Protein AF-0000000069113591 (afdb_homodimer)

pLDDT: mean 89.25, std 9.92, range [49.88, 97.75]

Solvent-accessible surface area (backbone atoms only — not comparable to full-atom values): 6101 Å² total; per-residue (Å²): 109,70,57,56,50,49,33,62,69,45,18,40,55,49,8,48,54,24,32,52,50,29,36,71,48,26,40,52,32,52,78,34,72,79,38,37,57,54,38,52,55,23,51,54,31,30,42,34,22,32,51,41,34,36,21,56,71,70,66,40,67,93,77,110,70,58,56,50,49,33,62,68,45,18,37,55,49,9,47,55,25,31,52,50,30,38,72,48,24,39,52,32,52,77,35,72,79,37,38,57,53,38,53,54,23,52,54,32,32,42,32,22,32,51,41,35,36,23,54,71,70,67,40,69,92,76

Foldseek 3Di:
DVLVVCCVVPLPVQLVVLVVVLVVQVVVVVVDVVVVVVNVVSVVSNCSSVVSVVCVVVVNPVD/DVLVVCCVVPVPVQLVVLVVCLVVQVVVVVPDVVSVVVNVVSVVSNCSSVVSVVCVVVVNPVD

Sequence (126 aa):
VMWAVILIVFGWPIGLICALFYCLLSPCAACCHGCTELINLLDRGVKLPLTCSQNMVTGKSMCVMWAVILIVFGWPIGLICALFYCLLSPCAACCHGCTELINLLDRGVKLPLTCSQNMVTGKSMC

Radius of gyration: 15.33 Å; Cα contacts (8 Å, |Δi|>4): 180; chains: 2; bounding box: 19×41×36 Å

Secondary structure (DSSP, 8-state):
-HHHHHIIIIIHHHHHHHHHHHHHHHHHHTT-HHHHHHHHHHHHHHTHHHHHHHHHHHT-TT-/-HHHHHIIIIIHHHHHHHHHHHHHHHHHHTT-HHHHHHHHHHHHHHTHHHHHHHHHHHT-TT-

Organism: Magallana gigas (NCBI:txid29159)

Structure (mmCIF, N/CA/C/O backbone):
data_AF-0000000069113591-model_v1
#
loop_
_entity.id
_entity.type
_entity.pdbx_description
1 polymer Caveolin
#
loop_
_atom_site.group_PDB
_atom_site.id
_atom_site.type_symbol
_atom_site.label_atom_id
_atom_site.label_alt_id
_atom_site.label_comp_id
_atom_site.label_asym_id
_atom_site.label_entity_id
_atom_site.label_seq_id
_atom_site.pdbx_PDB_ins_code
_atom_site.Cartn_x
_atom_site.Cartn_y
_atom_site.Cartn_z
_atom_site.occupancy
_atom_site.B_iso_or_equiv
_atom_site.auth_seq_id
_atom_site.auth_comp_id
_atom_site.auth_asym_id
_atom_site.auth_atom_id
_atom_site.pdbx_PDB_model_num
ATOM 1 N N 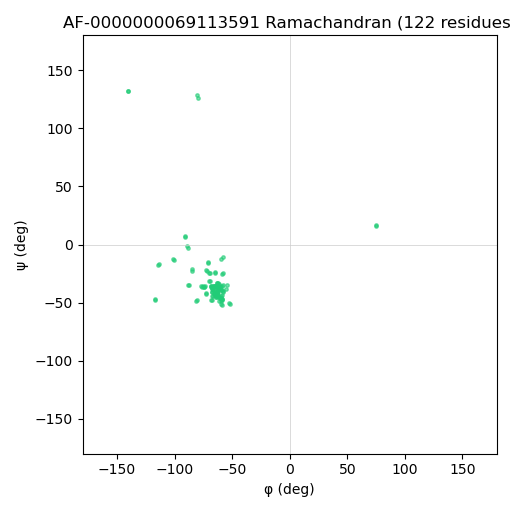. VAL A 1 1 ? 2.186 -20.766 -14.375 1 70.69 1 VAL A N 1
ATOM 2 C CA . VAL A 1 1 ? 3.531 -20.25 -14.633 1 70.69 1 VAL A CA 1
ATOM 3 C C . VAL A 1 1 ? 3.451 -18.844 -15.203 1 70.69 1 VAL A C 1
ATOM 5 O O . VAL A 1 1 ? 4.133 -17.938 -14.719 1 70.69 1 VAL A O 1
ATOM 8 N N . MET A 1 2 ? 2.619 -18.688 -16.281 1 74.88 2 MET A N 1
ATOM 9 C CA . MET A 1 2 ? 2.543 -17.391 -16.938 1 74.88 2 MET A CA 1
ATOM 10 C C . MET A 1 2 ? 2.119 -16.297 -15.961 1 74.88 2 MET A C 1
ATOM 12 O O . MET A 1 2 ? 2.672 -15.195 -15.977 1 74.88 2 MET A O 1
ATOM 16 N N . TRP A 1 3 ? 1.31 -16.656 -15.102 1 76.38 3 TRP A N 1
ATOM 17 C CA . TRP A 1 3 ? 0.783 -15.68 -14.156 1 76.38 3 TRP A CA 1
ATOM 18 C C . TRP A 1 3 ? 1.86 -15.234 -13.172 1 76.38 3 TRP A C 1
ATOM 20 O O . TRP A 1 3 ? 1.885 -14.078 -12.75 1 76.38 3 TRP A O 1
ATOM 30 N N . ALA A 1 4 ? 2.744 -16.188 -12.914 1 79.56 4 ALA A N 1
ATOM 31 C CA . ALA A 1 4 ? 3.832 -15.852 -12 1 79.56 4 ALA A CA 1
ATOM 32 C C . ALA A 1 4 ? 4.789 -14.836 -12.617 1 79.56 4 ALA A C 1
ATOM 34 O O . ALA A 1 4 ? 5.289 -13.945 -11.93 1 79.56 4 ALA A O 1
ATOM 35 N N . VAL A 1 5 ? 4.98 -14.977 -13.93 1 84.56 5 VAL A N 1
ATOM 36 C CA . VAL A 1 5 ? 5.852 -14.055 -14.648 1 84.56 5 VAL A CA 1
ATOM 37 C C . VAL A 1 5 ? 5.227 -12.656 -14.664 1 84.56 5 VAL A C 1
ATOM 39 O O . VAL A 1 5 ? 5.91 -11.664 -14.422 1 84.56 5 VAL A O 1
ATOM 42 N N . ILE A 1 6 ? 3.955 -12.578 -14.938 1 85.12 6 ILE A N 1
ATOM 43 C CA . ILE A 1 6 ? 3.25 -11.297 -14.953 1 85.12 6 ILE A CA 1
ATOM 44 C C . ILE A 1 6 ? 3.307 -10.656 -13.562 1 85.12 6 ILE A C 1
ATOM 46 O O . ILE A 1 6 ? 3.498 -9.445 -13.445 1 85.12 6 ILE A O 1
ATOM 50 N N . LEU A 1 7 ? 3.201 -11.469 -12.594 1 88.5 7 LEU A N 1
ATOM 51 C CA . LEU A 1 7 ? 3.262 -10.984 -11.219 1 88.5 7 LEU A CA 1
ATOM 52 C C . LEU A 1 7 ? 4.637 -10.406 -10.906 1 88.5 7 LEU A C 1
ATOM 54 O O . LEU A 1 7 ? 4.746 -9.297 -10.375 1 88.5 7 LEU A O 1
ATOM 58 N N . ILE A 1 8 ? 5.641 -11.078 -11.336 1 91.62 8 ILE A N 1
ATOM 59 C CA . ILE A 1 8 ? 7.008 -10.719 -10.977 1 91.62 8 ILE A CA 1
ATOM 60 C C . ILE A 1 8 ? 7.453 -9.508 -11.805 1 91.62 8 ILE A C 1
ATOM 62 O O . ILE A 1 8 ? 8.133 -8.617 -11.297 1 91.62 8 ILE A O 1
ATOM 66 N N . VAL A 1 9 ? 7.016 -9.469 -13.008 1 92.25 9 VAL A N 1
ATOM 67 C CA . VAL A 1 9 ? 7.512 -8.453 -13.93 1 92.25 9 VAL A CA 1
ATOM 68 C C . VAL A 1 9 ? 6.652 -7.195 -13.82 1 92.25 9 VAL A C 1
ATOM 70 O O . VAL A 1 9 ? 7.16 -6.078 -13.914 1 92.25 9 VAL A O 1
ATOM 73 N N . PHE A 1 10 ? 5.414 -7.324 -13.586 1 91.81 10 PHE A N 1
ATOM 74 C CA . PHE A 1 10 ? 4.52 -6.176 -13.594 1 91.81 10 PHE A CA 1
ATOM 75 C C . PHE A 1 10 ? 3.895 -5.965 -12.219 1 91.81 10 PHE A C 1
ATOM 77 O O . PHE A 1 10 ? 3.949 -4.863 -11.672 1 91.81 10 PHE A O 1
ATOM 84 N N . GLY A 1 11 ? 3.387 -7.086 -11.648 1 93.31 11 GLY A N 1
ATOM 85 C CA . GLY A 1 11 ? 2.65 -6.977 -10.398 1 93.31 11 GLY A CA 1
ATOM 86 C C . GLY A 1 11 ? 3.471 -6.371 -9.273 1 93.31 11 GLY A C 1
ATOM 87 O O . GLY A 1 11 ? 3.107 -5.328 -8.727 1 93.31 11 GLY A O 1
ATOM 88 N N . TRP A 1 12 ? 4.66 -6.836 -9.102 1 95.81 12 TRP A N 1
ATOM 89 C CA . TRP A 1 12 ? 5.441 -6.418 -7.941 1 95.81 12 TRP A CA 1
ATOM 90 C C . TRP A 1 12 ? 6.086 -5.059 -8.18 1 95.81 12 TRP A C 1
ATOM 92 O O . TRP A 1 12 ? 5.953 -4.148 -7.355 1 95.81 12 TRP A O 1
ATOM 102 N N . PRO A 1 13 ? 6.746 -4.848 -9.336 1 96.56 13 PRO A N 1
ATOM 103 C CA . PRO A 1 13 ? 7.352 -3.529 -9.523 1 96.56 13 PRO A CA 1
ATOM 104 C C . PRO A 1 13 ? 6.324 -2.4 -9.5 1 96.56 13 PRO A C 1
ATOM 106 O O . PRO A 1 13 ? 6.543 -1.374 -8.852 1 96.56 13 PRO A O 1
ATOM 109 N N . ILE A 1 14 ? 5.262 -2.561 -10.188 1 96.44 14 ILE A N 1
ATOM 110 C CA . ILE A 1 14 ? 4.23 -1.529 -10.227 1 96.44 14 ILE A CA 1
ATOM 111 C C . ILE A 1 14 ? 3.631 -1.351 -8.828 1 96.44 14 ILE A C 1
ATOM 113 O O . ILE A 1 14 ? 3.43 -0.222 -8.375 1 96.44 14 ILE A O 1
ATOM 117 N N . GLY A 1 15 ? 3.322 -2.465 -8.133 1 97.31 15 GLY A N 1
ATOM 118 C CA . GLY A 1 15 ? 2.773 -2.398 -6.785 1 97.31 15 GLY A CA 1
ATOM 119 C C . GLY A 1 15 ? 3.674 -1.664 -5.809 1 97.31 15 GLY A C 1
ATOM 120 O O . GLY A 1 15 ? 3.207 -0.823 -5.039 1 97.31 15 GLY A O 1
ATOM 121 N N . LEU A 1 16 ? 4.938 -1.869 -5.891 1 97.31 16 LEU A N 1
ATOM 122 C CA . LEU A 1 16 ? 5.891 -1.256 -4.969 1 97.31 16 LEU A CA 1
ATOM 123 C C . LEU A 1 16 ? 6.051 0.231 -5.27 1 97.31 16 LEU A C 1
ATOM 125 O O . LEU A 1 16 ? 6.141 1.047 -4.348 1 97.31 16 LEU A O 1
ATOM 129 N N . ILE A 1 17 ? 6.121 0.589 -6.543 1 97.75 17 ILE A N 1
ATOM 130 C CA . ILE A 1 17 ? 6.234 1.989 -6.938 1 97.75 17 ILE A CA 1
ATOM 131 C C . ILE A 1 17 ? 4.984 2.75 -6.496 1 97.75 17 ILE A C 1
ATOM 133 O O . ILE A 1 17 ? 5.078 3.848 -5.945 1 97.75 17 ILE A O 1
ATOM 137 N N . CYS A 1 18 ? 3.809 2.172 -6.711 1 97.38 18 CYS A N 1
ATOM 138 C CA . CYS A 1 18 ? 2.557 2.795 -6.297 1 97.38 18 CYS A CA 1
ATOM 139 C C . CYS A 1 18 ? 2.488 2.924 -4.777 1 97.38 18 CYS A C 1
ATOM 141 O O . CYS A 1 18 ? 1.979 3.918 -4.258 1 97.38 18 CYS A O 1
ATOM 143 N N . ALA A 1 19 ? 3.045 1.929 -4.086 1 97.06 19 ALA A N 1
ATOM 144 C CA . ALA A 1 19 ? 3.051 1.973 -2.627 1 97.06 19 ALA A CA 1
ATOM 145 C C . ALA A 1 19 ? 3.906 3.129 -2.115 1 97.06 19 ALA A C 1
ATOM 147 O O . ALA A 1 19 ? 3.52 3.826 -1.174 1 97.06 19 ALA A O 1
ATOM 148 N N . LEU A 1 20 ? 5.02 3.316 -2.723 1 96.62 20 LEU A N 1
ATOM 149 C CA . LEU A 1 20 ? 5.895 4.422 -2.348 1 96.62 20 LEU A CA 1
ATOM 150 C C . LEU A 1 20 ? 5.18 5.762 -2.514 1 96.62 20 LEU A C 1
ATOM 152 O O . LEU A 1 20 ? 5.16 6.574 -1.59 1 96.62 20 LEU A O 1
ATOM 156 N N . PHE A 1 21 ? 4.602 6.004 -3.658 1 97.19 21 PHE A N 1
ATOM 157 C CA . PHE A 1 21 ? 3.906 7.262 -3.91 1 97.19 21 PHE A CA 1
ATOM 158 C C . PHE A 1 21 ? 2.654 7.367 -3.051 1 97.19 21 PHE A C 1
ATOM 160 O O . PHE A 1 21 ? 2.291 8.461 -2.604 1 97.19 21 PHE A O 1
ATOM 167 N N . TYR A 1 22 ? 1.932 6.297 -2.904 1 97.06 22 TYR A N 1
ATOM 168 C CA . TYR A 1 22 ? 0.767 6.289 -2.025 1 97.06 22 TYR A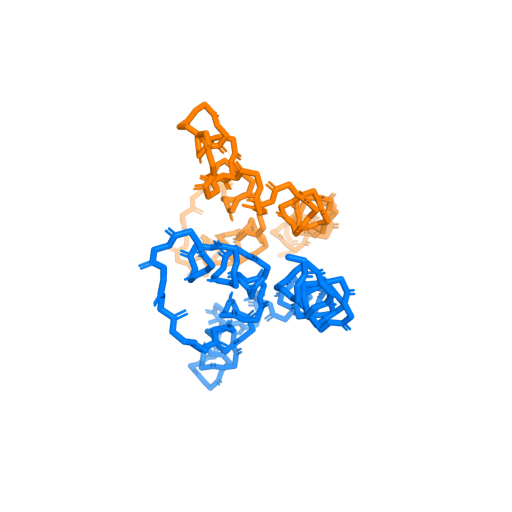 CA 1
ATOM 169 C C . TYR A 1 22 ? 1.13 6.789 -0.634 1 97.06 22 TYR A C 1
ATOM 171 O O . TYR A 1 22 ? 0.466 7.68 -0.094 1 97.06 22 TYR A O 1
ATOM 179 N N . CYS A 1 23 ? 2.215 6.176 -0.093 1 96.12 23 CYS A N 1
ATOM 180 C CA . CYS A 1 23 ? 2.6 6.531 1.269 1 96.12 23 CYS A CA 1
ATOM 181 C C . CYS A 1 23 ? 3.02 7.996 1.354 1 96.12 23 CYS A C 1
ATOM 183 O O . CYS A 1 23 ? 2.684 8.688 2.316 1 96.12 23 CYS A O 1
ATOM 185 N N . LEU A 1 24 ? 3.674 8.5 0.359 1 94.69 24 LEU A N 1
ATOM 186 C CA . LEU A 1 24 ? 4.207 9.859 0.369 1 94.69 24 LEU A CA 1
ATOM 187 C C . LEU A 1 24 ? 3.094 10.883 0.164 1 94.69 24 LEU A C 1
ATOM 189 O O . LEU A 1 24 ? 3.094 11.945 0.794 1 94.69 24 LEU A O 1
ATOM 193 N N . LEU A 1 25 ? 2.084 10.547 -0.677 1 94.94 25 LEU A N 1
ATOM 194 C CA . LEU A 1 25 ? 1.104 11.547 -1.104 1 94.94 25 LEU A CA 1
ATOM 195 C C . LEU A 1 25 ? -0.197 11.391 -0.322 1 94.94 25 LEU A C 1
ATOM 197 O O . LEU A 1 25 ? -1.029 12.305 -0.314 1 94.94 25 LEU A O 1
ATOM 201 N N . SER A 1 26 ? -0.352 10.32 0.372 1 93.69 26 SER A N 1
ATOM 202 C CA . SER A 1 26 ? -1.646 10.031 0.982 1 93.69 26 SER A CA 1
ATOM 203 C C . SER A 1 26 ? -2.018 11.086 2.018 1 93.69 26 SER A C 1
ATOM 205 O O . SER A 1 26 ? -3.188 11.445 2.15 1 93.69 26 SER A O 1
ATOM 207 N N . PRO A 1 27 ? -1.093 11.703 2.766 1 90.81 27 PRO A N 1
ATOM 208 C CA . PRO A 1 27 ? -1.504 12.75 3.707 1 90.81 27 PRO A CA 1
ATOM 209 C C . PRO A 1 27 ? -2.082 13.977 3.008 1 90.81 27 PRO A C 1
ATOM 211 O O . PRO A 1 27 ? -2.867 14.719 3.605 1 90.81 27 PRO A O 1
ATOM 214 N N . CYS A 1 28 ? -1.751 14.227 1.77 1 91.56 28 CYS A N 1
ATOM 215 C CA . CYS A 1 28 ? -2.291 15.352 1.021 1 91.56 28 CYS A CA 1
ATOM 216 C C . CYS A 1 28 ? -3.771 15.148 0.722 1 91.56 28 CYS A C 1
ATOM 218 O O . CYS A 1 28 ? -4.508 16.125 0.521 1 91.56 28 CYS A O 1
ATOM 220 N N . ALA A 1 29 ? -4.16 13.898 0.705 1 91.94 29 ALA A N 1
ATOM 221 C CA . ALA A 1 29 ? -5.551 13.578 0.399 1 91.94 29 ALA A CA 1
ATOM 222 C C . ALA A 1 29 ? -6.469 13.953 1.557 1 91.94 29 ALA A C 1
ATOM 224 O O . ALA A 1 29 ? -7.676 14.125 1.369 1 91.94 29 ALA A O 1
ATOM 225 N N . ALA A 1 30 ? -5.895 14.055 2.705 1 86.25 30 ALA A N 1
ATOM 226 C CA . ALA A 1 30 ? -6.688 14.469 3.861 1 86.25 30 ALA A CA 1
ATOM 227 C C . ALA A 1 30 ? -7.066 15.945 3.768 1 86.25 30 ALA A C 1
ATOM 229 O O . ALA A 1 30 ? -8.023 16.391 4.41 1 86.25 30 ALA A O 1
ATOM 230 N N . CYS A 1 31 ? -6.379 16.734 2.883 1 82.5 31 CYS A N 1
ATOM 231 C CA . CYS A 1 31 ? -6.609 18.172 2.814 1 82.5 31 CYS A CA 1
ATOM 232 C C . CYS A 1 31 ? -7.227 18.562 1.478 1 82.5 31 CYS A C 1
ATOM 234 O O . CYS A 1 31 ? -7.75 19.672 1.33 1 82.5 31 CYS A O 1
ATOM 236 N N . CYS A 1 32 ? -7.203 17.766 0.445 1 84.69 32 CYS A N 1
ATOM 237 C CA . CYS A 1 32 ? -7.672 18.125 -0.891 1 84.69 32 CYS A CA 1
ATOM 238 C C . CYS A 1 32 ? -8.406 16.953 -1.537 1 84.69 32 CYS A C 1
ATOM 240 O O . CYS A 1 32 ? -7.879 15.836 -1.602 1 84.69 32 CYS A O 1
ATOM 242 N N . HIS A 1 33 ? -9.609 17.203 -2.125 1 84.25 33 HIS A N 1
ATOM 243 C CA . HIS A 1 33 ? -10.43 16.188 -2.799 1 84.25 33 HIS A CA 1
ATOM 244 C C . HIS A 1 33 ? -9.766 15.711 -4.086 1 84.25 33 HIS A C 1
ATOM 246 O O . HIS A 1 33 ? -9.844 14.531 -4.426 1 84.25 33 HIS A O 1
ATOM 252 N N . GLY A 1 34 ? -9.086 16.672 -4.781 1 86.75 34 GLY A N 1
ATOM 253 C CA . GLY A 1 34 ? -8.375 16.297 -5.996 1 86.75 34 GLY A CA 1
ATOM 254 C C . GLY A 1 34 ? -7.328 15.227 -5.766 1 86.75 34 GLY A C 1
ATOM 255 O O . GLY A 1 34 ? -7.117 14.359 -6.621 1 86.75 34 GLY A O 1
ATOM 256 N N . CYS A 1 35 ? -6.832 15.156 -4.543 1 90.69 35 CYS A N 1
ATOM 257 C CA . CYS A 1 35 ? -5.801 14.18 -4.211 1 90.69 35 CYS A CA 1
ATOM 258 C C . CYS A 1 35 ? -6.422 12.836 -3.859 1 90.69 35 CYS A C 1
ATOM 260 O O . CYS A 1 35 ? -5.773 11.797 -3.992 1 90.69 35 CYS A O 1
ATOM 262 N N . THR A 1 36 ? -7.602 12.938 -3.527 1 93 36 THR A N 1
ATOM 263 C CA . THR A 1 36 ? -8.266 11.703 -3.125 1 93 36 THR A CA 1
ATOM 264 C C . THR A 1 36 ? -8.352 10.727 -4.297 1 93 36 THR A C 1
ATOM 266 O O . THR A 1 36 ? -8.133 9.531 -4.137 1 93 36 THR A O 1
ATOM 269 N N . GLU A 1 37 ? -8.664 11.273 -5.406 1 94.19 37 GLU A N 1
ATOM 270 C CA . GLU A 1 37 ? -8.75 10.422 -6.59 1 94.19 37 GLU A CA 1
ATOM 271 C C . GLU A 1 37 ? -7.398 9.805 -6.93 1 94.19 37 GLU A C 1
ATOM 273 O O . GLU A 1 37 ? -7.324 8.633 -7.312 1 94.19 37 GLU A O 1
ATOM 278 N N . LEU A 1 38 ? -6.426 10.602 -6.805 1 94.81 38 LEU A N 1
ATOM 279 C CA . LEU A 1 38 ? -5.078 10.117 -7.07 1 94.81 38 LEU A CA 1
ATOM 280 C C . LEU A 1 38 ? -4.68 9.039 -6.066 1 94.81 38 LEU A C 1
ATOM 282 O O . LEU A 1 38 ? -4.117 8.008 -6.449 1 94.81 38 LEU A O 1
ATOM 286 N N . ILE A 1 39 ? -4.988 9.25 -4.824 1 96.44 39 ILE A N 1
ATOM 287 C CA . ILE A 1 39 ? -4.633 8.297 -3.775 1 96.44 39 ILE A CA 1
ATOM 288 C C . ILE A 1 39 ? -5.402 6.992 -3.977 1 96.44 39 ILE A C 1
ATOM 290 O O . ILE A 1 39 ? -4.863 5.906 -3.764 1 96.44 39 ILE A O 1
ATOM 294 N N . ASN A 1 40 ? -6.645 7.102 -4.438 1 95.62 40 ASN A N 1
ATOM 295 C CA . ASN A 1 40 ? -7.43 5.91 -4.738 1 95.62 40 ASN A CA 1
ATOM 296 C C . ASN A 1 40 ? -6.82 5.109 -5.887 1 95.62 40 ASN A C 1
ATOM 298 O O . ASN A 1 40 ? -6.828 3.879 -5.867 1 95.62 40 ASN A O 1
ATOM 302 N N . LEU A 1 41 ? -6.379 5.773 -6.871 1 95.31 41 LEU A N 1
ATOM 303 C CA . LEU A 1 41 ? -5.711 5.125 -7.992 1 95.31 41 LEU A CA 1
ATOM 304 C C . LEU A 1 41 ? -4.434 4.426 -7.539 1 95.31 41 LEU A C 1
ATOM 306 O O . LEU A 1 41 ? -4.168 3.287 -7.934 1 95.31 41 LEU A O 1
ATOM 310 N N . LEU A 1 42 ? -3.699 5.059 -6.68 1 96.69 42 LEU A N 1
ATOM 311 C CA . LEU A 1 42 ? -2.465 4.488 -6.152 1 96.69 42 LEU A CA 1
ATOM 312 C C . LEU A 1 42 ? -2.76 3.27 -5.281 1 96.69 42 LEU A C 1
ATOM 314 O O . LEU A 1 42 ? -2.045 2.268 -5.348 1 96.69 42 LEU A O 1
ATOM 318 N N . ASP A 1 43 ? -3.828 3.363 -4.523 1 96.94 43 ASP A N 1
ATOM 319 C CA . ASP A 1 43 ? -4.223 2.236 -3.686 1 96.94 43 ASP A CA 1
ATOM 320 C C . ASP A 1 43 ? -4.531 1.004 -4.531 1 96.94 43 ASP A C 1
ATOM 322 O O . ASP A 1 43 ? -4.156 -0.114 -4.168 1 96.94 43 ASP A O 1
ATOM 326 N N . ARG A 1 44 ? -5.094 1.19 -5.672 1 95.62 44 ARG A N 1
ATOM 327 C CA . ARG A 1 44 ? -5.359 0.092 -6.598 1 95.62 44 ARG A CA 1
ATOM 328 C C . ARG A 1 44 ? -4.059 -0.501 -7.129 1 95.62 44 ARG A C 1
ATOM 330 O O . ARG A 1 44 ? -3.953 -1.715 -7.316 1 95.62 44 ARG A O 1
ATOM 337 N N . GLY A 1 45 ? -3.131 0.399 -7.312 1 96.5 45 GLY A N 1
ATOM 338 C CA . GLY A 1 45 ? -1.824 -0.052 -7.762 1 96.5 45 GLY A CA 1
ATOM 339 C C . GLY A 1 45 ? -1.087 -0.88 -6.727 1 96.5 45 GLY A C 1
ATOM 340 O O . GLY A 1 45 ? -0.446 -1.878 -7.066 1 96.5 45 GLY A O 1
ATOM 341 N N . VAL A 1 46 ? -1.236 -0.467 -5.512 1 97 46 VAL A N 1
ATOM 342 C CA . VAL A 1 46 ? -0.614 -1.189 -4.41 1 97 46 VAL A CA 1
ATOM 343 C C . VAL A 1 46 ? -1.164 -2.613 -4.348 1 97 46 VAL A C 1
ATOM 345 O O . VAL A 1 46 ? -0.433 -3.555 -4.031 1 97 46 VAL A O 1
ATOM 348 N N . LYS A 1 47 ? -2.371 -2.826 -4.676 1 95.88 47 LYS A N 1
ATOM 349 C CA . LYS A 1 47 ? -3.045 -4.117 -4.555 1 95.88 47 LYS A CA 1
ATOM 350 C C . LYS A 1 47 ? -2.895 -4.938 -5.836 1 95.88 47 LYS A C 1
ATOM 352 O O . LYS A 1 47 ? -3.416 -6.051 -5.926 1 95.88 47 LYS A O 1
ATOM 357 N N . LEU A 1 48 ? -2.109 -4.48 -6.766 1 94.12 48 LEU A N 1
ATOM 358 C CA . LEU A 1 48 ? -1.956 -5.145 -8.055 1 94.12 48 LEU A CA 1
ATOM 359 C C . LEU A 1 48 ? -1.448 -6.57 -7.875 1 94.12 48 LEU A C 1
ATOM 361 O O . LEU A 1 48 ? -1.978 -7.504 -8.484 1 94.12 48 LEU A O 1
ATOM 365 N N . PRO A 1 49 ? -0.392 -6.805 -7.035 1 94.06 49 PRO A N 1
ATOM 366 C CA . PRO A 1 49 ? 0.076 -8.18 -6.859 1 94.06 49 PRO A CA 1
ATOM 367 C C . PRO A 1 49 ? -0.999 -9.102 -6.285 1 94.06 49 PRO A C 1
ATOM 369 O O . PRO A 1 49 ? -1.086 -10.273 -6.672 1 94.06 49 PRO A O 1
ATOM 372 N N . LEU A 1 50 ? -1.772 -8.641 -5.426 1 93.38 50 LEU A N 1
ATOM 3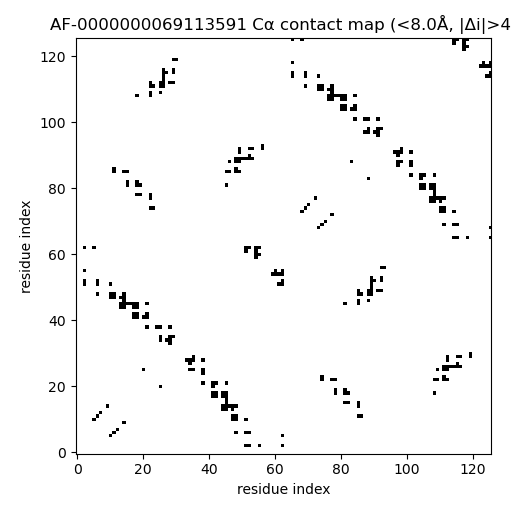73 C CA . LEU A 1 50 ? -2.857 -9.438 -4.855 1 93.38 50 LEU A CA 1
ATOM 374 C C . LEU A 1 50 ? -3.926 -9.727 -5.902 1 93.38 50 LEU A C 1
ATOM 376 O O . LEU A 1 50 ? -4.391 -10.859 -6.023 1 93.38 50 LEU A O 1
ATOM 380 N N . THR A 1 51 ? -4.32 -8.688 -6.594 1 90.62 51 THR A N 1
ATOM 381 C CA . THR A 1 51 ? -5.352 -8.812 -7.617 1 90.62 51 THR A CA 1
ATOM 382 C C . THR A 1 51 ? -4.926 -9.812 -8.695 1 90.62 51 THR A C 1
ATOM 384 O O . THR A 1 51 ? -5.723 -10.648 -9.125 1 90.62 51 THR A O 1
ATOM 387 N N . CYS A 1 52 ? -3.689 -9.68 -9.078 1 88.75 52 CYS A N 1
ATOM 388 C CA . CYS A 1 52 ? -3.178 -10.602 -10.086 1 88.75 52 CYS A CA 1
ATOM 389 C C . CYS A 1 52 ? -3.234 -12.039 -9.586 1 88.75 52 CYS A C 1
ATOM 391 O O . CYS A 1 52 ? -3.68 -12.938 -10.305 1 88.75 52 CYS A O 1
ATOM 393 N N . SER A 1 53 ? -2.76 -12.297 -8.406 1 89.88 53 SER A N 1
ATOM 394 C CA . SER A 1 53 ? -2.742 -13.641 -7.848 1 89.88 53 SER A CA 1
ATOM 395 C C . SER A 1 53 ? -4.156 -14.18 -7.641 1 89.88 53 SER A C 1
ATOM 397 O O . SER A 1 53 ? -4.426 -15.352 -7.895 1 89.88 53 SER A O 1
ATOM 399 N N . GLN A 1 54 ? -5.059 -13.391 -7.18 1 89.38 54 GLN A N 1
ATOM 400 C CA . GLN A 1 54 ? -6.449 -13.805 -7.02 1 89.38 54 GLN A CA 1
ATOM 401 C C . GLN A 1 54 ? -7.078 -14.156 -8.359 1 89.38 54 GLN A C 1
ATOM 403 O O . GLN A 1 54 ? -7.852 -15.109 -8.461 1 89.38 54 GLN A O 1
ATOM 408 N N . ASN A 1 55 ? -6.789 -13.297 -9.367 1 88.06 55 ASN A N 1
ATOM 409 C CA . ASN A 1 55 ? -7.293 -13.586 -10.703 1 88.06 55 ASN A CA 1
ATOM 410 C C . ASN A 1 55 ? -6.785 -14.93 -11.211 1 88.06 55 ASN A C 1
ATOM 412 O O . ASN A 1 55 ? -7.52 -15.664 -11.875 1 88.06 55 ASN A O 1
ATOM 416 N N . MET A 1 56 ? -5.551 -15.227 -10.93 1 84.44 56 MET A N 1
ATOM 417 C CA . MET A 1 56 ? -4.957 -16.5 -11.344 1 84.44 56 MET A CA 1
ATOM 418 C C . MET A 1 56 ? -5.664 -17.672 -10.672 1 84.44 56 MET A C 1
ATOM 420 O O . MET A 1 56 ? -5.988 -18.656 -11.336 1 84.44 56 MET A O 1
ATOM 424 N N . VAL A 1 57 ? -5.945 -17.562 -9.43 1 84.88 57 VAL A N 1
ATOM 425 C CA . VAL A 1 57 ? -6.535 -18.656 -8.68 1 84.88 57 VAL A CA 1
ATOM 426 C C . VAL A 1 57 ? -8.008 -18.812 -9.055 1 84.88 57 VAL A C 1
ATOM 428 O O . VAL A 1 57 ? -8.539 -19.922 -9.055 1 84.88 57 VAL A O 1
ATOM 431 N N . THR A 1 58 ? -8.695 -17.734 -9.305 1 86.62 58 THR A N 1
ATOM 432 C CA . THR A 1 58 ? -10.117 -17.781 -9.617 1 86.62 58 THR A CA 1
ATOM 433 C C . THR A 1 58 ? -10.336 -17.969 -11.117 1 86.62 58 THR A C 1
ATOM 435 O O . THR A 1 58 ? -11.477 -18.125 -11.57 1 86.62 58 THR A O 1
ATOM 438 N N . GLY A 1 59 ? -9.344 -18 -11.906 1 81.62 59 GLY A N 1
ATOM 439 C CA . GLY A 1 59 ? -9.414 -18.219 -13.344 1 81.62 59 GLY A CA 1
ATOM 440 C C . GLY A 1 59 ? -9.906 -17.016 -14.109 1 81.62 59 GLY A C 1
ATOM 441 O O . GLY A 1 59 ? -10.5 -17.141 -15.18 1 81.62 59 GLY A O 1
ATOM 442 N N . LYS A 1 60 ? -9.883 -15.891 -13.508 1 77.62 60 LYS A N 1
ATOM 443 C CA . LYS A 1 60 ? -10.258 -14.664 -14.211 1 77.62 60 LYS A CA 1
ATOM 444 C C . LYS A 1 60 ? -9.109 -14.148 -15.062 1 77.62 60 LYS A C 1
ATOM 446 O O . LYS A 1 60 ? -7.938 -14.367 -14.742 1 77.62 60 LYS A O 1
ATOM 451 N N . SER A 1 61 ? -9.375 -13.867 -16.344 1 60.72 61 SER A N 1
ATOM 452 C CA . SER A 1 61 ? -8.383 -13.523 -17.359 1 60.72 61 SER A CA 1
ATOM 453 C C . SER A 1 61 ? -7.535 -12.328 -16.922 1 60.72 61 SER A C 1
ATOM 455 O O . SER A 1 61 ? -6.625 -11.906 -17.641 1 60.72 61 SER A O 1
ATOM 45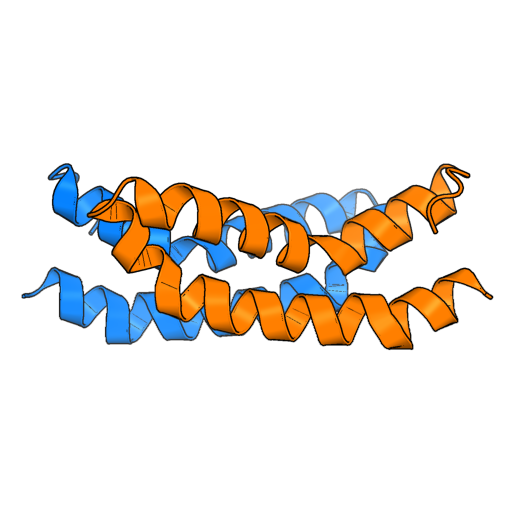7 N N . MET A 1 62 ? -7.879 -11.508 -16.406 1 53.94 62 MET A N 1
ATOM 458 C CA . MET A 1 62 ? -7.121 -10.266 -16.5 1 53.94 62 MET A CA 1
ATOM 459 C C . MET A 1 62 ? -5.684 -10.469 -16.031 1 53.94 62 MET A C 1
ATOM 461 O O . MET A 1 62 ? -4.859 -9.555 -16.125 1 53.94 62 MET A O 1
ATOM 465 N N . CYS A 1 63 ? -5.582 -11.734 -15.422 1 49.88 63 CYS A N 1
ATOM 466 C CA . CYS A 1 63 ? -4.148 -12 -15.508 1 49.88 63 CYS A CA 1
ATOM 467 C C . CYS A 1 63 ? -3.863 -13.133 -16.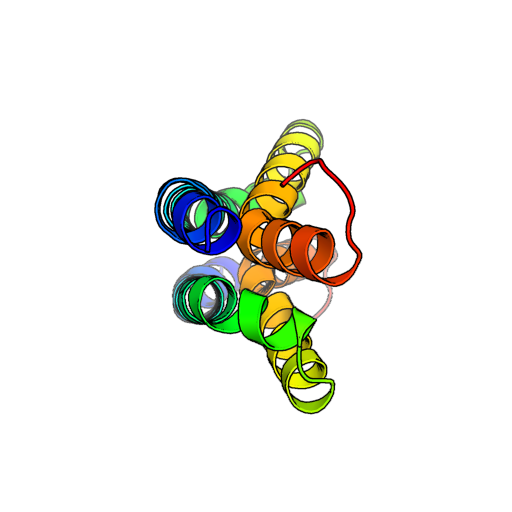5 1 49.88 63 CYS A C 1
ATOM 469 O O . CYS A 1 63 ? -4.711 -14 -16.703 1 49.88 63 CYS A O 1
ATOM 471 N N . VAL B 1 1 ? 1.436 20.875 13.977 1 70.81 1 VAL B N 1
ATOM 472 C CA . VAL B 1 1 ? 2.869 20.609 13.922 1 70.81 1 VAL B CA 1
ATOM 473 C C . VAL B 1 1 ? 3.152 19.219 14.477 1 70.81 1 VAL B C 1
ATOM 475 O O . VAL B 1 1 ? 3.867 18.422 13.852 1 70.81 1 VAL B O 1
ATOM 478 N N . MET B 1 2 ? 2.59 18.922 15.695 1 75.5 2 MET B N 1
ATOM 479 C CA . MET B 1 2 ? 2.879 17.641 16.344 1 75.5 2 MET B CA 1
ATOM 480 C C . MET B 1 2 ? 2.457 16.469 15.453 1 75.5 2 MET B C 1
ATOM 482 O O . MET B 1 2 ? 3.182 15.484 15.344 1 75.5 2 MET B O 1
ATOM 486 N N . TRP B 1 3 ? 1.425 16.672 14.781 1 76.69 3 TRP B N 1
ATOM 487 C CA . TRP B 1 3 ? 0.894 15.602 13.953 1 76.69 3 TRP B CA 1
ATOM 488 C C . TRP B 1 3 ? 1.809 15.32 12.766 1 76.69 3 TRP B C 1
ATOM 490 O O . TRP B 1 3 ? 1.945 14.18 12.328 1 76.69 3 TRP B O 1
ATOM 500 N N . ALA B 1 4 ? 2.443 16.391 12.344 1 79.81 4 ALA B N 1
ATOM 501 C CA . ALA B 1 4 ? 3.359 16.234 11.219 1 79.81 4 ALA B CA 1
ATOM 502 C C . ALA B 1 4 ? 4.578 15.406 11.609 1 79.81 4 ALA B C 1
ATOM 504 O O . ALA B 1 4 ? 5.066 14.602 10.82 1 79.81 4 ALA B O 1
ATOM 505 N N . VAL B 1 5 ? 5.016 15.617 12.875 1 84.56 5 VAL B N 1
ATOM 506 C CA . VAL B 1 5 ? 6.156 14.867 13.383 1 84.56 5 VAL B CA 1
ATOM 507 C C . VAL B 1 5 ? 5.785 13.391 13.508 1 84.56 5 VAL B C 1
ATOM 509 O O . VAL B 1 5 ? 6.562 12.516 13.117 1 84.56 5 VAL B O 1
ATOM 512 N N . ILE B 1 6 ? 4.625 13.102 14.023 1 85.12 6 ILE B N 1
ATOM 513 C CA . ILE B 1 6 ? 4.16 11.727 14.172 1 85.12 6 ILE B CA 1
ATOM 514 C C . ILE B 1 6 ? 4.039 11.07 12.797 1 85.12 6 ILE B C 1
ATOM 516 O O . ILE B 1 6 ? 4.398 9.906 12.625 1 85.12 6 ILE B O 1
ATOM 520 N N . LEU B 1 7 ? 3.604 11.82 11.867 1 88.56 7 LEU B N 1
ATOM 521 C CA . LEU B 1 7 ? 3.467 11.328 10.5 1 88.56 7 LEU B CA 1
ATOM 522 C C . LEU B 1 7 ? 4.828 10.977 9.906 1 88.56 7 LEU B C 1
ATOM 524 O O . LEU B 1 7 ? 5.008 9.898 9.344 1 88.56 7 LEU B O 1
ATOM 528 N N . ILE B 1 8 ? 5.777 11.828 10.133 1 91.62 8 ILE B N 1
ATOM 529 C CA . ILE B 1 8 ? 7.086 11.688 9.508 1 91.62 8 ILE B CA 1
ATOM 530 C C . ILE B 1 8 ? 7.875 10.586 10.211 1 91.62 8 ILE B C 1
ATOM 532 O O . ILE B 1 8 ? 8.586 9.812 9.562 1 91.62 8 ILE B O 1
ATOM 536 N N . VAL B 1 9 ? 7.707 10.5 11.492 1 92.06 9 VAL B N 1
ATOM 537 C CA . VAL B 1 9 ? 8.531 9.586 12.281 1 92.06 9 VAL B CA 1
ATOM 538 C C . VAL B 1 9 ? 7.887 8.203 12.32 1 92.06 9 VAL B C 1
ATOM 540 O O . VAL B 1 9 ? 8.578 7.188 12.281 1 92.06 9 VAL B O 1
ATOM 543 N N . PHE B 1 10 ? 6.613 8.125 12.336 1 91.75 10 PHE B N 1
ATOM 544 C CA . PHE B 1 10 ? 5.941 6.844 12.5 1 91.75 10 PHE B CA 1
ATOM 545 C C . PHE B 1 10 ? 5.105 6.512 11.273 1 91.75 10 PHE B C 1
ATOM 547 O O . PHE B 1 10 ? 5.238 5.426 10.695 1 91.75 10 PHE B O 1
ATOM 554 N N . GLY B 1 11 ? 4.316 7.52 10.82 1 93.19 11 GLY B N 1
ATOM 555 C CA . GLY B 1 11 ? 3.383 7.27 9.734 1 93.19 11 GLY B CA 1
ATOM 556 C C . GLY B 1 11 ? 4.059 6.785 8.461 1 93.19 11 GLY B C 1
ATOM 557 O O . GLY B 1 11 ? 3.783 5.68 7.988 1 93.19 11 GLY B O 1
ATOM 558 N N . TRP B 1 12 ? 5.098 7.43 8.055 1 95.94 12 TRP B N 1
ATOM 559 C CA . TRP B 1 12 ? 5.695 7.129 6.758 1 95.94 12 TRP B CA 1
ATOM 560 C C . TRP B 1 12 ? 6.598 5.902 6.84 1 95.94 12 TRP B C 1
ATOM 562 O O . TRP B 1 12 ? 6.457 4.969 6.047 1 95.94 12 TRP B O 1
ATOM 572 N N . PRO B 1 13 ? 7.512 5.828 7.84 1 96.5 13 PRO B N 1
ATOM 573 C CA . PRO B 1 13 ? 8.359 4.633 7.887 1 96.5 13 PRO B CA 1
ATOM 574 C C . PRO B 1 13 ? 7.551 3.346 8.055 1 96.5 13 PRO B C 1
ATOM 576 O O . PRO B 1 13 ? 7.812 2.359 7.359 1 96.5 13 PRO B O 1
ATOM 579 N N . ILE B 1 14 ? 6.633 3.34 8.945 1 96.56 14 ILE B N 1
ATOM 580 C CA . ILE B 1 14 ? 5.82 2.148 9.164 1 96.56 14 ILE B CA 1
ATOM 581 C C . ILE B 1 14 ? 5 1.846 7.91 1 96.56 14 ILE B C 1
ATOM 583 O O . ILE B 1 14 ? 4.91 0.691 7.484 1 96.56 14 ILE B O 1
ATOM 587 N N . GLY B 1 15 ? 4.363 2.875 7.309 1 97.31 15 GLY B N 1
ATOM 588 C CA . GLY B 1 15 ? 3.582 2.691 6.098 1 97.31 15 GLY B CA 1
ATOM 589 C C . GLY B 1 15 ? 4.383 2.102 4.953 1 97.31 15 GLY B C 1
ATOM 590 O O . GLY B 1 15 ? 3.926 1.177 4.277 1 97.31 15 GLY B O 1
ATOM 591 N N . LEU B 1 16 ? 5.59 2.533 4.793 1 97.31 16 LEU B N 1
ATOM 592 C CA . LEU B 1 16 ? 6.434 2.07 3.693 1 97.31 16 LEU B CA 1
ATOM 593 C C . LEU B 1 16 ? 6.898 0.638 3.934 1 97.31 16 LEU B C 1
ATOM 595 O O . LEU B 1 16 ? 6.941 -0.17 3.002 1 97.31 16 LEU B O 1
ATOM 599 N N . ILE B 1 17 ? 7.297 0.323 5.152 1 97.75 17 ILE B N 1
ATOM 600 C CA . ILE B 1 17 ? 7.719 -1.03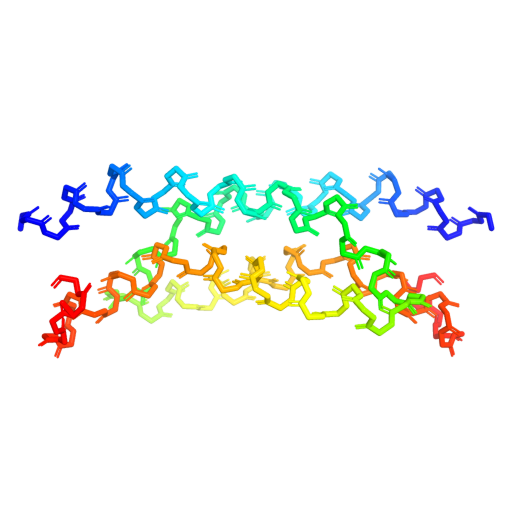1 5.496 1 97.75 17 ILE B CA 1
ATOM 601 C C . ILE B 1 17 ? 6.555 -2 5.301 1 97.75 17 ILE B C 1
ATOM 603 O O . ILE B 1 17 ? 6.727 -3.076 4.723 1 97.75 17 ILE B O 1
ATOM 607 N N . CYS B 1 18 ? 5.363 -1.628 5.766 1 97.44 18 CYS B N 1
ATOM 608 C CA . CYS B 1 18 ? 4.18 -2.463 5.594 1 97.44 18 CYS B CA 1
ATOM 609 C C . CYS B 1 18 ? 3.838 -2.627 4.117 1 97.44 18 CYS B C 1
ATOM 611 O O . CYS B 1 18 ? 3.418 -3.705 3.689 1 97.44 18 CYS B O 1
ATOM 613 N N . ALA B 1 19 ? 4.059 -1.566 3.342 1 97.12 19 ALA B N 1
ATOM 614 C CA . ALA B 1 19 ? 3.783 -1.635 1.91 1 97.12 19 ALA B CA 1
ATOM 615 C C . ALA B 1 19 ? 4.707 -2.633 1.221 1 97.12 19 ALA B C 1
ATOM 617 O O . ALA B 1 19 ? 4.27 -3.402 0.361 1 97.12 19 ALA B O 1
ATOM 618 N N . LEU B 1 20 ? 5.938 -2.611 1.591 1 96.75 20 LEU B N 1
ATOM 619 C CA . LEU B 1 20 ? 6.898 -3.555 1.031 1 96.75 20 LEU B CA 1
ATOM 620 C C . LEU B 1 20 ? 6.473 -4.992 1.309 1 96.75 20 LEU B C 1
ATOM 622 O O . LEU B 1 20 ? 6.414 -5.816 0.391 1 96.75 20 LEU B O 1
ATOM 626 N N . PHE B 1 21 ? 6.188 -5.316 2.533 1 97.19 21 PHE B N 1
ATOM 627 C CA . PHE B 1 21 ? 5.781 -6.672 2.893 1 97.19 21 PHE B CA 1
ATOM 628 C C . PHE B 1 21 ? 4.422 -7.004 2.293 1 97.19 21 PHE B C 1
ATOM 630 O O . PHE B 1 21 ? 4.168 -8.148 1.908 1 97.19 21 PHE B O 1
ATOM 637 N N . TYR B 1 22 ? 3.514 -6.078 2.32 1 97.06 22 TYR B N 1
ATOM 638 C CA . TYR B 1 22 ? 2.215 -6.285 1.69 1 97.06 22 TYR B CA 1
ATOM 639 C C . TYR B 1 22 ? 2.377 -6.738 0.244 1 97.06 22 TYR B C 1
ATOM 641 O O . TYR B 1 22 ? 1.779 -7.73 -0.173 1 97.06 22 TYR B O 1
ATOM 649 N N . CYS B 1 23 ? 3.207 -5.953 -0.494 1 96.12 23 CYS B N 1
ATOM 650 C CA . CYS B 1 23 ? 3.373 -6.258 -1.911 1 96.12 23 CYS B CA 1
ATOM 651 C C . CYS B 1 23 ? 4.012 -7.629 -2.102 1 96.12 23 CYS B C 1
ATOM 653 O O . CYS B 1 23 ? 3.615 -8.383 -2.992 1 96.12 23 CYS B O 1
ATOM 655 N N . LEU B 1 24 ? 4.938 -8 -1.269 1 94.75 24 LEU B N 1
ATOM 656 C CA . LEU B 1 24 ? 5.684 -9.242 -1.407 1 94.75 24 LEU B CA 1
ATOM 657 C C . LEU B 1 24 ? 4.824 -10.438 -1.007 1 94.75 24 LEU B C 1
ATOM 659 O O . LEU B 1 24 ? 4.879 -11.492 -1.646 1 94.75 24 LEU B O 1
ATOM 663 N N . LEU B 1 25 ? 3.971 -10.273 0.029 1 94.94 25 LEU B N 1
ATOM 664 C CA . LEU B 1 25 ? 3.277 -11.414 0.62 1 94.94 25 LEU B CA 1
ATOM 665 C C . LEU B 1 25 ? 1.844 -11.5 0.109 1 94.94 25 LEU B C 1
ATOM 667 O O . LEU B 1 25 ? 1.192 -12.539 0.248 1 94.94 25 LEU B O 1
ATOM 671 N N . SER B 1 26 ? 1.38 -10.484 -0.509 1 93.75 26 SER B N 1
ATOM 672 C CA . SER B 1 26 ? -0.038 -10.422 -0.851 1 93.75 26 SER B CA 1
ATOM 673 C C . SER B 1 26 ? -0.422 -11.539 -1.815 1 93.75 26 SER B C 1
ATOM 675 O O . SER B 1 26 ? -1.522 -12.094 -1.729 1 93.75 26 SER B O 1
ATOM 677 N N . PRO B 1 27 ? 0.429 -12.008 -2.744 1 90.81 27 PRO B N 1
ATOM 678 C CA . PRO B 1 27 ? 0.023 -13.125 -3.604 1 90.81 27 PRO B CA 1
ATOM 679 C C . PRO B 1 27 ? -0.194 -14.422 -2.826 1 90.81 27 PRO B C 1
ATOM 681 O O . PRO B 1 27 ? -0.953 -15.289 -3.266 1 90.81 27 PRO B O 1
ATOM 684 N N . CYS B 1 28 ? 0.407 -14.578 -1.686 1 91.75 28 CYS B N 1
ATOM 685 C CA . CYS B 1 28 ? 0.221 -15.773 -0.863 1 91.75 28 CYS B CA 1
ATOM 686 C C . CYS B 1 28 ? -1.183 -15.812 -0.272 1 91.75 28 CYS B C 1
ATOM 688 O O . CYS B 1 28 ? -1.694 -16.891 0.05 1 91.75 28 CYS B O 1
ATOM 690 N N . ALA B 1 29 ? -1.76 -14.648 -0.159 1 92 29 ALA B N 1
ATOM 691 C CA . ALA B 1 29 ? -3.096 -14.555 0.422 1 92 29 ALA B CA 1
ATOM 692 C C . ALA B 1 29 ? -4.148 -15.117 -0.531 1 92 29 ALA B C 1
ATOM 694 O O . ALA B 1 29 ? -5.242 -15.492 -0.104 1 92 29 ALA B O 1
ATOM 695 N N . ALA B 1 30 ? -3.795 -15.133 -1.766 1 86.25 30 ALA B N 1
ATOM 696 C CA . ALA B 1 30 ? -4.719 -15.703 -2.744 1 86.25 30 ALA B CA 1
ATOM 697 C C . ALA B 1 30 ? -4.809 -17.219 -2.594 1 86.25 30 ALA B C 1
ATOM 699 O O . ALA B 1 30 ? -5.777 -17.844 -3.045 1 86.25 30 ALA B O 1
ATOM 700 N N . CYS B 1 31 ? -3.846 -1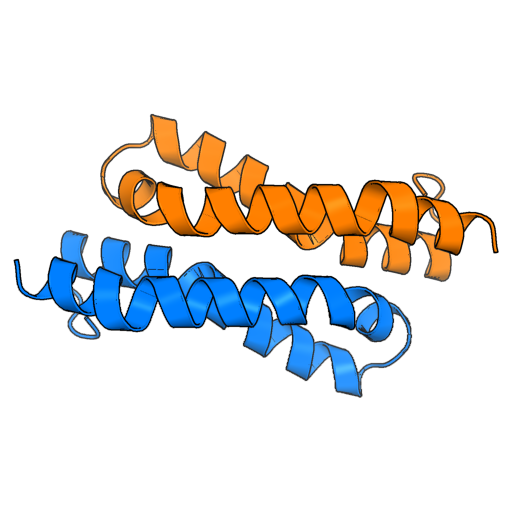7.859 -1.861 1 82.81 31 CYS B N 1
ATOM 701 C CA . CYS B 1 31 ? -3.805 -19.312 -1.771 1 82.81 31 CYS B CA 1
ATOM 702 C C . CYS B 1 31 ? -4.074 -19.781 -0.347 1 82.81 31 CYS B C 1
ATOM 704 O O . CYS B 1 31 ? -4.363 -20.969 -0.119 1 82.81 31 CYS B O 1
ATOM 706 N N . CYS B 1 32 ? -3.984 -19 0.676 1 84.88 32 CYS B N 1
ATOM 707 C CA . CYS B 1 32 ? -4.113 -19.406 2.07 1 84.88 32 CYS B CA 1
ATOM 708 C C . CYS B 1 32 ? -4.895 -18.375 2.871 1 84.88 32 CYS B C 1
ATOM 710 O O . CYS B 1 32 ? -4.574 -17.188 2.834 1 84.88 32 CYS B O 1
ATOM 712 N N . HIS B 1 33 ? -5.906 -18.812 3.682 1 84.31 33 HIS B N 1
ATOM 713 C CA . HIS B 1 33 ? -6.727 -17.953 4.523 1 84.31 33 HIS B CA 1
ATOM 714 C C . HIS B 1 33 ? -5.898 -17.328 5.641 1 84.31 33 HIS B C 1
ATOM 716 O O . HIS B 1 33 ? -6.098 -16.156 5.984 1 84.31 33 HIS B O 1
ATOM 722 N N . GLY B 1 34 ? -4.941 -18.125 6.195 1 87.62 34 GLY B N 1
ATOM 723 C CA . GLY B 1 34 ? -4.062 -17.594 7.23 1 87.62 34 GLY B CA 1
ATOM 724 C C . GLY B 1 34 ? -3.285 -16.375 6.781 1 87.62 34 GLY B C 1
ATOM 725 O O . GLY B 1 34 ? -3.047 -15.453 7.57 1 87.62 34 GLY B O 1
ATOM 726 N N . CYS B 1 35 ? -3.082 -16.25 5.48 1 91.06 35 CYS B N 1
ATOM 727 C CA . CYS B 1 35 ? -2.33 -15.133 4.934 1 91.06 35 CYS B CA 1
ATOM 728 C C . CYS B 1 35 ? -3.232 -13.914 4.73 1 91.06 35 CYS B C 1
ATOM 730 O O . CYS B 1 35 ? -2.764 -12.781 4.762 1 91.06 35 CYS B O 1
ATOM 732 N N . THR B 1 36 ? -4.418 -14.227 4.633 1 93.19 36 THR B N 1
ATOM 733 C CA . THR B 1 36 ? -5.348 -13.133 4.387 1 93.19 36 THR B CA 1
ATOM 734 C C . THR B 1 36 ? -5.383 -12.18 5.578 1 93.19 36 THR B C 1
ATOM 736 O O . THR B 1 36 ? -5.406 -10.961 5.402 1 93.19 36 THR B O 1
ATOM 739 N N . GLU B 1 37 ? -5.383 -12.742 6.73 1 94.38 37 GLU B N 1
ATOM 740 C CA . GLU B 1 37 ? -5.391 -11.898 7.926 1 94.38 37 GLU B CA 1
ATOM 741 C C . GLU B 1 37 ? -4.125 -11.055 8.016 1 94.38 37 GLU B C 1
ATOM 743 O O . GLU B 1 37 ? -4.18 -9.883 8.398 1 94.38 37 GLU B O 1
ATOM 748 N N . LEU B 1 38 ? -3.082 -11.68 7.68 1 94.94 38 LEU B N 1
ATOM 749 C CA . LEU B 1 38 ? -1.812 -10.961 7.695 1 94.94 38 LEU B CA 1
ATOM 750 C C . LEU B 1 38 ? -1.806 -9.844 6.656 1 94.94 38 LEU B C 1
ATOM 752 O O . LEU B 1 38 ? -1.364 -8.734 6.938 1 94.94 38 LEU B O 1
ATOM 756 N N . ILE B 1 39 ? -2.293 -10.125 5.48 1 96.44 39 ILE B N 1
ATOM 757 C CA . ILE B 1 39 ? -2.316 -9.148 4.402 1 96.44 39 ILE B CA 1
ATOM 758 C C . ILE B 1 39 ? -3.244 -7.992 4.77 1 96.44 39 ILE B C 1
ATOM 760 O O . ILE B 1 39 ? -2.943 -6.832 4.488 1 96.44 39 ILE B O 1
ATOM 764 N N . ASN B 1 40 ? -4.34 -8.305 5.461 1 95.75 40 ASN B N 1
ATOM 765 C CA . ASN B 1 40 ? -5.246 -7.258 5.926 1 95.75 40 ASN B CA 1
ATOM 766 C C . ASN B 1 40 ? -4.578 -6.352 6.953 1 95.75 40 ASN B C 1
ATOM 768 O O . ASN B 1 40 ? -4.801 -5.137 6.957 1 95.75 40 ASN B O 1
ATOM 772 N N . LEU B 1 41 ? -3.838 -6.91 7.812 1 95.38 41 LEU B N 1
ATOM 773 C CA . LEU B 1 41 ? -3.09 -6.145 8.805 1 95.38 41 LEU B CA 1
ATOM 774 C C . LEU B 1 41 ? -2.062 -5.242 8.125 1 95.38 41 LEU B C 1
ATOM 776 O O . LEU B 1 41 ? -1.926 -4.07 8.484 1 95.38 41 LEU B O 1
ATOM 78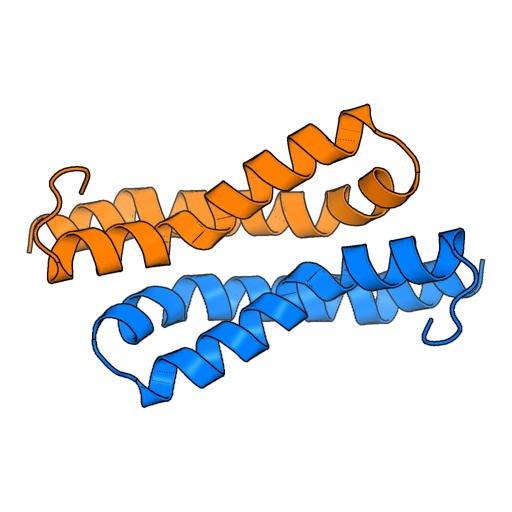0 N N . LEU B 1 42 ? -1.407 -5.758 7.137 1 96.81 42 LEU B N 1
ATOM 781 C CA . LEU B 1 42 ? -0.415 -4.988 6.395 1 96.81 42 LEU B CA 1
ATOM 782 C C . LEU B 1 42 ? -1.075 -3.854 5.621 1 96.81 42 LEU B C 1
ATOM 784 O O . LEU B 1 42 ? -0.543 -2.742 5.57 1 96.81 42 LEU B O 1
ATOM 788 N N . ASP B 1 43 ? -2.242 -4.148 5.066 1 97 43 ASP B N 1
ATOM 789 C CA . ASP B 1 43 ? -2.977 -3.115 4.34 1 97 43 ASP B CA 1
ATOM 790 C C . ASP B 1 43 ? -3.322 -1.941 5.254 1 97 43 ASP B C 1
ATOM 792 O O . ASP B 1 43 ? -3.229 -0.782 4.844 1 97 43 ASP B O 1
ATOM 796 N N . ARG B 1 44 ? -3.629 -2.215 6.477 1 95.69 44 ARG B N 1
ATOM 797 C CA . ARG B 1 44 ? -3.893 -1.166 7.457 1 95.69 44 ARG B CA 1
ATOM 798 C C . ARG B 1 44 ? -2.637 -0.349 7.738 1 95.69 44 ARG B C 1
ATOM 800 O O . ARG B 1 44 ? -2.709 0.868 7.922 1 95.69 44 ARG B O 1
ATOM 807 N N . GLY B 1 45 ? -1.543 -1.062 7.715 1 96.44 45 GLY B N 1
ATOM 808 C CA . GLY B 1 45 ? -0.271 -0.385 7.91 1 96.44 45 GLY B CA 1
ATOM 809 C C . GLY B 1 45 ? 0.098 0.538 6.766 1 96.44 45 GLY B C 1
ATOM 810 O O . GLY B 1 45 ? 0.613 1.636 6.988 1 96.44 45 GLY B O 1
ATOM 811 N N . VAL B 1 46 ? -0.225 0.091 5.594 1 97 46 VAL B N 1
ATOM 812 C CA . VAL B 1 46 ? 0.037 0.889 4.398 1 97 46 VAL B CA 1
ATOM 813 C C . VAL B 1 46 ? -0.748 2.195 4.469 1 97 46 VAL B C 1
ATOM 815 O O . VAL B 1 46 ? -0.268 3.24 4.02 1 97 46 VAL B O 1
ATOM 818 N N . LYS B 1 47 ? -1.89 2.203 5.055 1 95.88 47 LYS B N 1
ATOM 819 C CA . LYS B 1 47 ? -2.783 3.357 5.09 1 95.88 47 LYS B CA 1
ATOM 820 C C . LYS B 1 47 ? -2.525 4.219 6.32 1 95.88 47 LYS B C 1
ATOM 822 O O . LYS B 1 47 ? -3.197 5.23 6.531 1 95.88 47 LYS B O 1
ATOM 827 N N . LEU B 1 48 ? -1.501 3.924 7.078 1 94.25 48 LEU B N 1
ATOM 828 C CA . LEU B 1 48 ? -1.213 4.629 8.32 1 94.25 48 LEU B CA 1
ATOM 829 C C . LEU B 1 48 ? -0.992 6.117 8.07 1 94.25 48 LEU B C 1
ATOM 831 O O . LEU B 1 48 ? -1.536 6.961 8.781 1 94.25 48 LEU B O 1
ATOM 835 N N . PRO B 1 49 ? -0.185 6.508 7.035 1 94.12 49 PRO B N 1
ATOM 836 C CA . PRO B 1 49 ? 0.005 7.941 6.789 1 94.12 49 PRO B CA 1
ATOM 837 C C . PRO B 1 49 ? -1.299 8.656 6.457 1 94.12 49 PRO B C 1
ATOM 839 O O . PRO B 1 49 ? -1.501 9.805 6.875 1 94.12 49 PRO B O 1
ATOM 842 N N . LEU B 1 50 ? -2.135 8.055 5.754 1 93.25 50 LEU B N 1
ATOM 843 C CA . LEU B 1 50 ? -3.428 8.648 5.422 1 93.25 50 LEU B CA 1
ATOM 844 C C . LEU B 1 50 ? -4.305 8.773 6.664 1 93.25 50 LEU B C 1
ATOM 846 O O . LEU B 1 50 ? -4.922 9.812 6.895 1 93.25 50 LEU B O 1
ATOM 850 N N . THR B 1 51 ? -4.371 7.703 7.402 1 90.75 51 THR B N 1
ATOM 851 C CA . THR B 1 51 ? -5.191 7.672 8.609 1 90.75 51 THR B CA 1
ATOM 852 C C . THR B 1 51 ? -4.734 8.742 9.594 1 90.75 51 THR B C 1
ATOM 854 O O . THR B 1 51 ? -5.562 9.438 10.188 1 90.75 51 THR B O 1
ATOM 857 N N . CYS B 1 52 ? -3.443 8.812 9.742 1 89.06 52 CYS B N 1
ATOM 858 C CA . CYS B 1 52 ? -2.906 9.828 10.641 1 89.06 52 CYS B CA 1
ATOM 859 C C . CYS B 1 52 ? -3.297 11.227 10.188 1 89.06 52 CYS B C 1
ATOM 861 O O . CYS B 1 52 ? -3.73 12.055 10.992 1 89.06 52 CYS B O 1
ATOM 863 N N . SER B 1 53 ? -3.102 11.531 8.93 1 89.88 53 SER B N 1
ATOM 864 C CA . SER B 1 53 ? -3.414 12.852 8.398 1 89.88 53 SER B CA 1
ATOM 865 C C . SER B 1 53 ? -4.91 13.148 8.492 1 89.88 53 SER B C 1
ATOM 867 O O . SER B 1 53 ? -5.309 14.266 8.812 1 89.88 53 SER B O 1
ATOM 869 N N . GLN B 1 54 ? -5.746 12.219 8.211 1 89.56 54 GLN B N 1
ATOM 870 C CA . GLN B 1 54 ? -7.188 12.398 8.336 1 89.56 54 GLN B CA 1
ATOM 871 C C . GLN B 1 54 ? -7.586 12.664 9.781 1 89.56 54 GLN B C 1
ATOM 873 O O . GLN B 1 54 ? -8.469 13.484 10.047 1 89.56 54 GLN B O 1
ATOM 878 N N . ASN B 1 55 ? -6.988 11.883 10.688 1 88.38 55 ASN B N 1
ATOM 879 C CA . ASN B 1 55 ? -7.262 12.102 12.102 1 88.38 55 ASN B CA 1
ATOM 880 C C . ASN B 1 55 ? -6.891 13.516 12.531 1 88.38 55 ASN B C 1
ATOM 882 O O . ASN B 1 55 ? -7.594 14.133 13.344 1 88.38 55 ASN B O 1
ATOM 886 N N . MET B 1 56 ? -5.809 14.008 12.016 1 84.38 56 MET B N 1
ATOM 887 C CA . MET B 1 56 ? -5.363 15.359 12.336 1 84.38 56 MET B CA 1
ATOM 888 C C . MET B 1 56 ? -6.367 16.391 11.836 1 84.38 56 MET B C 1
ATOM 890 O O . MET B 1 56 ? -6.707 17.328 12.562 1 84.38 56 MET B O 1
ATOM 894 N N . VAL B 1 57 ? -6.859 16.219 10.664 1 84.94 57 VAL B N 1
ATOM 895 C CA . VAL B 1 57 ? -7.758 17.188 10.055 1 84.94 57 VAL B CA 1
ATOM 896 C C . VAL B 1 57 ? -9.133 17.109 10.711 1 84.94 57 VAL B C 1
ATOM 898 O O . VAL B 1 57 ? -9.828 18.109 10.844 1 84.94 57 VAL B O 1
ATOM 901 N N . THR B 1 58 ? -9.562 15.93 11.078 1 86.62 58 THR B N 1
ATOM 902 C CA . THR B 1 58 ? -10.891 15.75 11.664 1 86.62 58 THR B CA 1
ATOM 903 C C . THR B 1 58 ? -10.836 15.906 13.18 1 86.62 58 THR B C 1
ATOM 905 O O . THR B 1 58 ? -11.875 15.875 13.844 1 86.62 58 THR B O 1
ATOM 908 N N . GLY B 1 59 ? -9.742 16.125 13.766 1 81.69 59 GLY B N 1
ATOM 909 C CA . GLY B 1 59 ? -9.562 16.359 15.188 1 81.69 59 GLY B CA 1
ATOM 910 C C . GLY B 1 59 ? -9.68 15.094 16.016 1 81.69 59 GLY B C 1
ATOM 911 O O . GLY B 1 59 ? -10.062 15.141 17.188 1 81.69 59 GLY B O 1
ATOM 912 N N . LYS B 1 60 ? -9.594 13.992 15.383 1 77.31 60 LYS B N 1
ATOM 913 C CA . LYS B 1 60 ? -9.602 12.734 16.125 1 77.31 60 LYS B CA 1
ATOM 914 C C . LYS B 1 60 ? -8.227 12.43 16.719 1 77.31 60 LYS B C 1
ATOM 916 O O . LYS B 1 60 ? -7.203 12.836 16.172 1 77.31 60 LYS B O 1
ATOM 921 N N . SER B 1 61 ? -8.164 12.18 18.031 1 60.59 61 SER B N 1
ATOM 922 C CA . SER B 1 61 ? -6.941 12.047 18.828 1 60.59 61 SER B CA 1
ATOM 923 C C . SER B 1 61 ? -6.008 10.992 18.234 1 60.59 61 SER B C 1
ATOM 925 O O . SER B 1 61 ? -4.93 10.742 18.781 1 60.59 61 SER B O 1
ATOM 927 N N . MET B 1 62 ? -6.312 10.109 17.75 1 54.12 62 MET B N 1
ATOM 928 C CA . MET B 1 62 ? -5.371 9 17.703 1 54.12 62 MET B CA 1
ATOM 929 C C . MET B 1 62 ? -4.09 9.398 16.984 1 54.12 62 MET B C 1
ATOM 931 O O . MET B 1 62 ? -3.127 8.633 16.953 1 54.12 62 MET B O 1
ATOM 935 N N . CYS B 1 63 ? -4.301 10.617 16.328 1 50.12 63 CYS B N 1
ATOM 936 C CA . CYS B 1 63 ? -2.955 11.133 16.078 1 50.12 63 CYS B CA 1
ATOM 937 C C . CYS B 1 63 ? -2.674 12.359 16.938 1 50.12 63 CYS B C 1
ATOM 939 O O . CYS B 1 63 ? -3.594 13.102 17.297 1 50.12 63 CYS B O 1
#